Protein AF-A0A448MMU2-F1 (afdb_monomer_lite)

InterPro domains:
  IPR003399 Mce/MlaD [PF02470] (3-72)
  IPR003399 Mce/MlaD [PF02470] (97-146)
  IPR051800 Intermembrane Transport Protein PqiA/PqiB [PTHR30462] (5-147)

Organism: NCBI:txid758

Foldseek 3Di:
DFEDEPNDGFWAFPDWDADPVVRDIDTDIDGDPVCLVFQQFPVKAKEWDAWQDDFPDTPPPVCPVPIYIYIDTDDHDGHDDYDYHYCPSVVPLQPQFDKDKDKDQDDPPFDFQDFDDDPNDGFWTWHDWDAPPVNRIIITIIGGHPPPPD

Structure (mmCIF, N/CA/C/O backbone):
data_AF-A0A448MMU2-F1
#
_entry.id   AF-A0A448MMU2-F1
#
loop_
_atom_site.group_PDB
_atom_site.id
_atom_site.type_symbol
_atom_site.label_atom_id
_atom_site.label_alt_id
_atom_site.label_comp_id
_atom_site.label_asym_id
_atom_site.label_entity_id
_atom_site.label_seq_id
_atom_site.pdbx_PDB_ins_code
_atom_site.Cartn_x
_atom_site.Cartn_y
_atom_site.Cartn_z
_atom_site.occupancy
_atom_site.B_iso_or_equiv
_atom_site.auth_seq_id
_atom_site.auth_comp_id
_atom_site.auth_asym_id
_atom_site.auth_atom_id
_atom_site.pdbx_PDB_model_num
ATOM 1 N N . MET A 1 1 ? -1.018 13.998 10.435 1.00 88.38 1 MET A N 1
ATOM 2 C CA . MET A 1 1 ? -1.332 13.001 9.376 1.00 88.38 1 MET A CA 1
ATOM 3 C C . MET A 1 1 ? -2.828 12.734 9.424 1.00 88.38 1 MET A C 1
ATOM 5 O O . MET A 1 1 ? -3.304 12.382 10.494 1.00 88.38 1 MET A O 1
ATOM 9 N N . SER A 1 2 ? -3.576 12.936 8.334 1.00 94.31 2 SER A N 1
ATOM 10 C CA . SER A 1 2 ? -5.043 12.776 8.343 1.00 94.31 2 SER A CA 1
ATOM 11 C C . SER A 1 2 ? -5.467 11.305 8.367 1.00 94.31 2 SER A C 1
ATOM 13 O O . SER A 1 2 ? -4.856 10.492 7.672 1.00 94.31 2 SER A O 1
ATOM 15 N N . LEU A 1 3 ? -6.545 10.989 9.082 1.00 95.38 3 LEU A N 1
ATOM 16 C CA . LEU A 1 3 ? -7.284 9.733 8.957 1.00 95.38 3 LEU A CA 1
ATOM 17 C C . LEU A 1 3 ? -8.430 9.942 7.967 1.00 95.38 3 LEU A C 1
ATOM 19 O O . LEU A 1 3 ? -9.147 10.942 8.059 1.00 95.38 3 LEU A O 1
ATOM 23 N N . ARG A 1 4 ? -8.612 9.008 7.034 1.00 94.44 4 ARG A N 1
ATOM 24 C CA . ARG A 1 4 ? -9.612 9.095 5.970 1.00 94.44 4 ARG A CA 1
ATOM 25 C C . ARG A 1 4 ? -10.479 7.844 5.908 1.00 94.44 4 ARG A C 1
ATOM 27 O O . ARG A 1 4 ? -9.988 6.739 6.089 1.00 94.44 4 ARG A O 1
ATOM 34 N N . TYR A 1 5 ? -11.766 8.038 5.643 1.00 92.94 5 TYR A N 1
ATOM 35 C CA . TYR A 1 5 ? -12.726 6.976 5.348 1.00 92.94 5 TYR A CA 1
ATOM 36 C C . TYR A 1 5 ? -13.448 7.337 4.054 1.00 92.94 5 TYR A C 1
ATOM 38 O O . TYR A 1 5 ? -14.035 8.415 3.966 1.00 92.94 5 TYR A O 1
ATOM 46 N N . LEU A 1 6 ? -13.369 6.468 3.040 1.00 89.31 6 LEU A N 1
ATOM 47 C CA . LEU A 1 6 ? -13.907 6.739 1.697 1.00 89.31 6 LEU A CA 1
ATOM 48 C C . LEU A 1 6 ? -13.416 8.088 1.126 1.00 89.31 6 LEU A C 1
ATOM 50 O O . LEU A 1 6 ? -14.171 8.835 0.511 1.00 89.31 6 LEU A O 1
ATOM 54 N N . GLY A 1 7 ? -12.153 8.434 1.396 1.00 86.69 7 GLY A N 1
ATOM 55 C CA . GLY A 1 7 ? -11.538 9.700 0.983 1.00 86.69 7 GLY A CA 1
ATOM 56 C C . GLY A 1 7 ? -11.883 10.922 1.848 1.00 86.69 7 GLY A C 1
ATOM 57 O O . GLY A 1 7 ? -11.204 11.942 1.736 1.00 86.69 7 GLY A O 1
ATOM 58 N N . LEU A 1 8 ? -12.865 10.836 2.751 1.00 92.06 8 LEU A N 1
ATOM 59 C CA . LEU A 1 8 ? -13.246 11.935 3.644 1.00 92.06 8 LEU A CA 1
ATOM 60 C C . LEU A 1 8 ? -12.365 11.971 4.890 1.00 92.06 8 LEU A C 1
ATOM 62 O O . LEU A 1 8 ? -12.149 10.942 5.526 1.00 92.06 8 LEU A O 1
ATOM 66 N N . SER A 1 9 ? -11.901 13.163 5.274 1.00 94.69 9 SER A N 1
ATOM 67 C CA . SER A 1 9 ? -11.158 13.352 6.524 1.00 94.69 9 SER A CA 1
ATOM 68 C C . SER A 1 9 ? -12.082 13.186 7.731 1.00 94.69 9 SER A C 1
ATOM 70 O O . SER A 1 9 ? -13.089 13.883 7.863 1.00 94.69 9 SER A O 1
ATOM 72 N N . ILE A 1 10 ? -11.724 12.261 8.614 1.00 96.00 10 ILE A N 1
ATOM 73 C CA . ILE A 1 10 ? -12.514 11.858 9.791 1.00 96.00 10 ILE A CA 1
ATOM 74 C C . ILE A 1 10 ? -11.772 12.105 11.109 1.00 96.00 10 ILE A C 1
ATOM 76 O O . ILE A 1 10 ? -12.353 11.967 12.188 1.00 96.00 10 ILE A O 1
ATOM 80 N N . GLY A 1 11 ? -10.492 12.460 11.031 1.00 96.00 11 GLY A N 1
ATOM 81 C CA . GLY A 1 11 ? -9.622 12.652 12.180 1.00 96.00 11 GLY A CA 1
ATOM 82 C C . GLY A 1 11 ? -8.175 12.878 11.770 1.00 96.00 11 GLY A C 1
ATOM 83 O O . GLY A 1 11 ? -7.852 12.987 10.585 1.00 96.00 11 GLY A O 1
ATOM 84 N N . GLU A 1 12 ? -7.288 12.905 12.753 1.00 96.12 12 GLU A N 1
ATOM 85 C CA . GLU A 1 12 ? -5.861 13.108 12.540 1.00 96.12 12 GLU A CA 1
ATOM 86 C C . GLU A 1 12 ? -5.011 12.464 13.635 1.00 96.12 12 GLU A C 1
ATOM 88 O O . GLU A 1 12 ? -5.446 12.278 14.768 1.00 96.12 12 GLU A O 1
ATOM 93 N N . VAL A 1 13 ? -3.783 12.096 13.277 1.00 94.94 13 VAL A N 1
ATOM 94 C CA . VAL A 1 13 ? -2.752 11.684 14.233 1.00 94.94 13 VAL A CA 1
ATOM 95 C C . VAL A 1 13 ? -2.265 12.918 14.980 1.00 94.94 13 VAL A C 1
ATOM 97 O O . VAL A 1 13 ? -1.733 13.834 14.353 1.00 94.94 13 VAL A O 1
ATOM 100 N N . GLU A 1 14 ? -2.413 12.896 16.300 1.00 94.06 14 GLU A N 1
ATOM 101 C CA . GLU A 1 14 ? -1.990 13.954 17.217 1.00 94.06 14 GLU A CA 1
ATOM 102 C C . GLU A 1 14 ? -0.542 13.745 17.670 1.00 94.06 14 GLU A C 1
ATOM 104 O O . GLU A 1 14 ? 0.252 14.683 17.684 1.00 94.06 14 GLU A O 1
ATOM 109 N N . ASN A 1 15 ? -0.173 12.506 18.013 1.00 91.75 15 ASN A N 1
ATOM 110 C CA . ASN A 1 15 ? 1.144 12.211 18.567 1.00 91.75 15 ASN A CA 1
ATOM 111 C C . ASN A 1 15 ? 1.685 10.859 18.089 1.00 91.75 15 ASN A C 1
ATOM 113 O O . ASN A 1 15 ? 0.930 9.911 17.871 1.00 91.75 15 ASN A O 1
ATOM 117 N N . ILE A 1 16 ? 3.008 10.760 17.961 1.00 90.50 16 ILE A N 1
ATOM 118 C CA . ILE A 1 16 ? 3.717 9.531 17.603 1.00 90.50 16 ILE A CA 1
ATOM 119 C C . ILE A 1 16 ? 4.822 9.305 18.625 1.00 90.50 16 ILE A C 1
ATOM 121 O O . ILE A 1 16 ? 5.717 10.132 18.784 1.00 90.50 16 ILE A O 1
ATOM 125 N N . THR A 1 17 ? 4.787 8.155 19.286 1.00 89.88 17 THR A N 1
ATOM 126 C CA . THR A 1 17 ? 5.809 7.751 20.248 1.00 89.88 17 THR A CA 1
ATOM 127 C C . THR A 1 17 ? 6.500 6.475 19.787 1.00 89.88 17 THR A C 1
ATOM 129 O O . THR A 1 17 ? 5.863 5.523 19.334 1.00 89.88 17 THR A O 1
ATOM 132 N N . LEU A 1 18 ? 7.828 6.454 19.894 1.00 83.69 18 LEU A N 1
ATOM 133 C CA . LEU A 1 18 ? 8.649 5.267 19.684 1.00 83.69 18 LEU A CA 1
ATOM 134 C C . LEU A 1 18 ? 9.117 4.770 21.049 1.00 83.69 18 LEU A C 1
ATOM 136 O O . LEU A 1 18 ? 9.779 5.506 21.776 1.00 83.69 18 LEU A O 1
ATOM 140 N N . ASP A 1 19 ? 8.808 3.521 21.377 1.00 85.81 19 ASP A N 1
ATOM 141 C CA . ASP A 1 19 ? 9.443 2.838 22.499 1.00 85.81 19 ASP A CA 1
ATOM 142 C C . ASP A 1 19 ? 10.749 2.184 22.009 1.00 85.81 19 ASP A C 1
ATOM 144 O O . ASP A 1 19 ? 10.697 1.182 21.282 1.00 85.81 19 ASP A O 1
ATOM 148 N N . PRO A 1 20 ? 11.929 2.708 22.392 1.00 79.88 20 PRO A N 1
ATOM 149 C CA . PRO A 1 20 ? 13.208 2.189 21.922 1.00 79.88 20 PRO A CA 1
ATOM 150 C C . PRO A 1 20 ? 13.505 0.772 22.431 1.00 79.88 20 PRO A C 1
ATOM 152 O O . PRO A 1 20 ? 14.255 0.048 21.781 1.00 79.88 20 PRO A O 1
ATOM 155 N N . LYS A 1 21 ? 12.911 0.339 23.554 1.00 82.75 21 LYS A N 1
ATOM 156 C CA . LYS A 1 21 ? 13.139 -1.006 24.107 1.00 82.75 21 LYS A CA 1
ATOM 157 C C . LYS A 1 21 ? 12.375 -2.065 23.323 1.00 82.75 21 LYS A C 1
ATOM 159 O O . LYS A 1 21 ? 12.935 -3.100 22.973 1.00 82.75 21 LYS A O 1
ATOM 164 N N . SER A 1 22 ? 11.099 -1.807 23.038 1.00 82.19 22 SER A N 1
ATOM 165 C CA . SER A 1 22 ? 10.250 -2.748 22.299 1.00 82.19 22 SER A CA 1
ATOM 166 C C . SER A 1 22 ? 10.282 -2.550 20.780 1.00 82.19 22 SER A C 1
ATOM 168 O O . SER A 1 22 ? 9.740 -3.385 20.055 1.00 82.19 22 SER A O 1
ATOM 170 N N . ARG A 1 23 ? 10.928 -1.479 20.287 1.00 77.31 23 ARG A N 1
ATOM 171 C CA . ARG A 1 23 ? 10.921 -1.045 18.875 1.00 77.31 23 ARG A CA 1
ATOM 172 C C . ARG A 1 23 ? 9.499 -0.898 18.319 1.00 77.31 23 ARG A C 1
ATOM 174 O O . ARG A 1 23 ? 9.257 -1.143 17.139 1.00 77.31 23 ARG A O 1
ATOM 181 N N . LYS A 1 24 ? 8.548 -0.519 19.177 1.00 79.81 24 LYS A N 1
ATOM 182 C CA . LYS A 1 24 ? 7.150 -0.293 18.800 1.00 79.81 24 LYS A CA 1
ATOM 183 C C . LYS A 1 24 ? 6.892 1.190 18.605 1.00 79.81 24 LYS A C 1
ATOM 185 O O . LYS A 1 24 ? 7.236 2.002 19.460 1.00 79.81 24 LYS A O 1
ATOM 190 N N . ILE A 1 25 ? 6.236 1.513 17.499 1.00 85.44 25 ILE A N 1
ATOM 191 C CA . ILE A 1 25 ? 5.703 2.847 17.233 1.00 85.44 25 ILE A CA 1
ATOM 192 C C . ILE A 1 25 ? 4.226 2.839 17.621 1.00 85.44 25 ILE A C 1
ATOM 194 O O . ILE A 1 25 ? 3.476 1.970 17.181 1.00 85.44 25 ILE A O 1
ATOM 198 N N . THR A 1 26 ? 3.816 3.803 18.440 1.00 90.31 26 THR A N 1
ATOM 199 C CA . THR A 1 26 ? 2.418 4.035 18.802 1.00 90.31 26 THR A CA 1
ATOM 200 C C . THR A 1 26 ? 2.002 5.399 18.277 1.00 90.31 26 THR A C 1
ATOM 202 O O . THR A 1 26 ? 2.582 6.415 18.652 1.00 90.31 26 THR A O 1
ATOM 205 N N . ALA A 1 27 ? 0.997 5.423 17.406 1.00 92.12 27 ALA A N 1
ATOM 206 C CA . ALA A 1 27 ? 0.367 6.650 16.940 1.00 92.12 27 ALA A CA 1
ATOM 207 C C . ALA A 1 27 ? -0.949 6.857 17.700 1.00 92.12 27 ALA A C 1
ATOM 209 O O . ALA A 1 27 ? -1.803 5.970 17.714 1.00 92.12 27 ALA A O 1
ATOM 210 N N . GLN A 1 28 ? -1.104 8.017 18.330 1.00 94.56 28 GLN A N 1
ATOM 211 C CA . GLN A 1 28 ? -2.351 8.449 18.951 1.00 94.56 28 GLN A CA 1
ATOM 212 C C . GLN A 1 28 ? -3.086 9.355 17.971 1.00 94.56 28 GLN A C 1
ATOM 214 O O . GLN A 1 28 ? -2.496 10.285 17.420 1.00 94.56 28 GLN A O 1
ATOM 219 N N . ALA A 1 29 ? -4.360 9.060 17.731 1.00 94.62 29 ALA A N 1
ATOM 220 C CA . ALA A 1 29 ? -5.184 9.790 16.783 1.00 94.62 29 ALA A CA 1
ATOM 221 C C . ALA A 1 29 ? -6.474 10.276 17.438 1.00 94.62 29 ALA A C 1
ATOM 223 O O . ALA A 1 29 ? -7.110 9.548 18.203 1.00 94.62 29 ALA A O 1
ATOM 224 N N . LEU A 1 30 ? -6.870 11.490 17.077 1.00 95.19 30 LEU A N 1
ATOM 225 C CA . LEU A 1 30 ? -8.151 12.084 17.411 1.00 95.19 30 LEU A CA 1
ATOM 226 C C . LEU A 1 30 ? -9.112 11.849 16.248 1.00 95.19 30 LEU A C 1
ATOM 228 O O . LEU A 1 30 ? -8.825 12.195 15.103 1.00 95.19 30 LEU A O 1
ATOM 232 N N . ILE A 1 31 ? -10.261 11.246 16.544 1.00 95.19 31 ILE A N 1
ATOM 233 C CA . ILE A 1 31 ? -11.333 10.993 15.577 1.00 95.19 31 ILE A CA 1
ATOM 234 C C . ILE A 1 31 ? -12.525 11.859 15.959 1.00 95.19 31 ILE A C 1
ATOM 236 O O . ILE A 1 31 ? -12.892 11.933 17.134 1.00 95.19 31 ILE A O 1
ATOM 240 N N . ASN A 1 32 ? -13.153 12.487 14.967 1.00 95.44 32 ASN A N 1
ATOM 241 C CA . ASN A 1 32 ? -14.351 13.279 15.200 1.00 95.44 32 ASN A CA 1
ATOM 242 C C . ASN A 1 32 ? -15.465 12.387 15.807 1.00 95.44 32 ASN A C 1
ATOM 244 O O . ASN A 1 32 ? -15.746 11.308 15.265 1.00 95.44 32 ASN A O 1
ATOM 248 N N . PRO A 1 33 ? -16.115 12.817 16.909 1.00 94.06 33 PRO A N 1
ATOM 249 C CA . PRO A 1 33 ? -17.133 12.033 17.612 1.00 94.06 33 PRO A CA 1
ATOM 250 C C . PRO A 1 33 ? -18.250 11.485 16.717 1.00 94.06 33 PRO A C 1
ATOM 252 O O . PRO A 1 33 ? -18.723 10.373 16.953 1.00 94.06 33 PRO A O 1
ATOM 255 N N . ASN A 1 34 ? -18.614 12.209 15.652 1.00 94.69 34 ASN A N 1
ATOM 256 C CA . ASN A 1 34 ? -19.652 11.800 14.702 1.00 94.69 34 ASN A CA 1
ATOM 257 C C . ASN A 1 34 ? -19.317 10.490 13.971 1.00 94.69 34 ASN A C 1
ATOM 259 O O . ASN A 1 34 ? -20.222 9.766 13.566 1.00 94.69 34 ASN A O 1
ATOM 263 N N . TYR A 1 35 ? -18.030 10.160 13.822 1.00 94.00 35 TYR A N 1
ATOM 264 C CA . TYR A 1 35 ? -17.580 8.944 13.140 1.00 94.00 35 TYR A CA 1
ATOM 265 C C . TYR A 1 35 ? -17.089 7.859 14.106 1.00 94.00 35 TYR A C 1
ATOM 267 O O . TYR A 1 35 ? -16.951 6.697 13.716 1.00 94.00 35 TYR A O 1
ATOM 275 N N . MET A 1 36 ? -16.848 8.200 15.377 1.00 91.06 36 MET A N 1
ATOM 276 C CA . MET A 1 36 ? -16.256 7.289 16.362 1.00 91.06 36 MET A CA 1
ATOM 277 C C . MET A 1 36 ? -17.069 5.997 16.519 1.00 91.06 36 MET A C 1
ATOM 279 O O . MET A 1 36 ? -16.498 4.908 16.510 1.00 91.06 36 MET A O 1
ATOM 283 N N . GLY A 1 37 ? -18.401 6.097 16.583 1.00 91.81 37 GLY A N 1
ATOM 284 C CA . GLY A 1 37 ? -19.288 4.935 16.717 1.00 91.81 37 GLY A CA 1
ATOM 285 C C . GLY A 1 37 ? -19.252 3.972 15.524 1.00 91.81 37 GLY A C 1
ATOM 286 O O . GLY A 1 37 ? -19.557 2.791 15.686 1.00 91.81 37 GLY A O 1
ATOM 287 N N . MET A 1 38 ? -18.853 4.457 14.348 1.00 92.00 38 MET A N 1
ATOM 288 C CA . MET A 1 38 ? -18.735 3.668 13.123 1.00 92.00 38 MET A CA 1
ATOM 289 C C . MET A 1 38 ? -17.340 3.045 12.978 1.00 92.00 38 MET A C 1
ATOM 291 O O . MET A 1 38 ? -17.220 1.888 12.587 1.00 92.00 38 MET A O 1
ATOM 295 N N . ILE A 1 39 ? -16.290 3.798 13.312 1.00 93.38 39 ILE A N 1
ATOM 296 C CA . ILE A 1 39 ? -14.895 3.406 13.070 1.00 93.38 39 ILE A CA 1
ATOM 297 C C . ILE A 1 39 ? -14.321 2.546 14.193 1.00 93.38 39 ILE A C 1
ATOM 299 O O . ILE A 1 39 ? -13.584 1.598 13.918 1.00 93.38 39 ILE A O 1
ATOM 303 N N . ALA A 1 40 ? -14.629 2.870 15.453 1.00 94.06 40 ALA A N 1
ATOM 304 C CA . ALA A 1 40 ? -14.044 2.243 16.638 1.00 94.06 40 ALA A CA 1
ATOM 305 C C . ALA A 1 40 ? -14.662 0.860 16.900 1.00 94.06 40 ALA A C 1
ATOM 307 O O . ALA A 1 40 ? -15.262 0.606 17.945 1.00 94.06 40 ALA A O 1
ATOM 308 N N . LYS A 1 41 ? -14.556 -0.032 15.916 1.00 96.00 41 LYS A N 1
ATOM 309 C CA . LYS A 1 41 ? -15.145 -1.366 15.883 1.00 96.00 41 LYS A CA 1
ATOM 310 C C . LYS A 1 41 ? -14.062 -2.402 15.651 1.00 96.00 41 LYS A C 1
ATOM 312 O O . LYS A 1 41 ? -13.135 -2.219 14.871 1.00 96.00 41 LYS A O 1
ATOM 317 N N . GLU A 1 42 ? -14.177 -3.527 16.331 1.00 95.06 42 GLU A N 1
ATOM 318 C CA . GLU A 1 42 ? -13.361 -4.692 16.054 1.00 95.06 42 GLU A CA 1
ATOM 319 C C . GLU A 1 42 ? -13.558 -5.133 14.594 1.00 95.06 42 GLU A C 1
ATOM 321 O O . GLU A 1 42 ? -14.672 -5.127 14.060 1.00 95.06 42 GLU A O 1
ATOM 326 N N . GLY A 1 43 ? -12.446 -5.468 13.940 1.00 91.56 43 GLY A N 1
ATOM 327 C CA . GLY A 1 43 ? -12.388 -5.717 12.501 1.00 91.56 43 GLY A CA 1
ATOM 328 C C . GLY A 1 43 ? -12.097 -4.475 11.654 1.00 91.56 43 GLY A C 1
ATOM 329 O O . GLY A 1 43 ? -11.807 -4.643 10.476 1.00 91.56 43 GLY A O 1
ATOM 330 N N . SER A 1 44 ? -12.124 -3.260 12.219 1.00 95.06 44 SER A N 1
ATOM 331 C CA . SER A 1 44 ? -11.666 -2.076 11.487 1.00 95.06 44 SER A CA 1
ATOM 332 C C . SER A 1 44 ? -10.166 -2.157 11.213 1.00 95.06 44 SER A C 1
ATOM 334 O O . SER A 1 44 ? -9.387 -2.554 12.089 1.00 95.06 44 SER A O 1
ATOM 336 N N . THR A 1 45 ? -9.760 -1.774 10.005 1.00 93.56 45 THR A N 1
ATOM 337 C CA . THR A 1 45 ? -8.357 -1.775 9.581 1.00 93.56 45 THR A CA 1
ATOM 338 C C . THR A 1 45 ? -7.878 -0.354 9.326 1.00 93.56 45 THR A C 1
ATOM 340 O O . THR A 1 45 ? -8.640 0.500 8.881 1.00 93.56 45 THR A O 1
ATOM 343 N N . PHE A 1 46 ? -6.613 -0.100 9.661 1.00 94.38 46 PHE A N 1
ATOM 344 C CA . PHE A 1 46 ? -5.968 1.199 9.515 1.00 94.38 46 PHE A CA 1
ATOM 345 C C . PHE A 1 46 ? -4.712 1.000 8.670 1.00 94.38 46 PHE A C 1
ATOM 347 O O . PHE A 1 46 ? -3.815 0.231 9.047 1.00 94.38 46 PHE A O 1
ATOM 354 N N . LYS A 1 47 ? -4.676 1.656 7.509 1.00 91.50 47 LYS A N 1
ATOM 355 C CA . LYS A 1 47 ? -3.646 1.485 6.482 1.00 91.50 47 LYS A CA 1
ATOM 356 C C . LYS A 1 47 ? -2.965 2.817 6.189 1.00 91.50 47 LYS A C 1
ATOM 358 O O . LYS A 1 47 ? -3.622 3.746 5.745 1.00 91.50 47 LYS A O 1
ATOM 363 N N . ILE A 1 48 ? -1.657 2.933 6.405 1.00 89.88 48 ILE A N 1
ATOM 364 C CA . ILE A 1 48 ? -0.907 4.116 5.949 1.00 89.88 48 ILE A CA 1
ATOM 365 C C . ILE A 1 48 ? -0.784 4.043 4.430 1.00 89.88 48 ILE A C 1
ATOM 367 O O . ILE A 1 48 ? -0.149 3.111 3.941 1.00 89.88 48 ILE A O 1
ATOM 371 N N . ILE A 1 49 ? -1.320 5.037 3.727 1.00 85.81 49 ILE A N 1
ATOM 372 C CA . ILE A 1 49 ? -1.170 5.244 2.287 1.00 85.81 49 ILE A CA 1
ATOM 373 C C . ILE A 1 49 ? -0.063 6.272 2.047 1.00 85.81 49 ILE A C 1
ATOM 375 O O . ILE A 1 49 ? -0.090 7.386 2.579 1.00 85.81 49 ILE A O 1
ATOM 379 N N . SER A 1 50 ? 0.926 5.881 1.248 1.00 79.69 50 SER A N 1
ATOM 380 C CA . SER A 1 50 ? 2.085 6.692 0.866 1.00 79.69 50 SER A CA 1
ATOM 381 C C . SER A 1 50 ? 2.236 6.714 -0.654 1.00 79.69 50 SER A C 1
ATOM 383 O O . SER A 1 50 ? 1.915 5.701 -1.288 1.00 79.69 50 SER A O 1
ATOM 385 N N . PRO A 1 51 ? 2.785 7.792 -1.241 1.00 66.88 51 PRO A N 1
ATOM 386 C CA . PRO A 1 51 ? 2.879 7.921 -2.689 1.00 66.88 51 PRO A CA 1
ATOM 387 C C . PRO A 1 51 ? 3.700 6.780 -3.271 1.00 66.88 51 PRO A C 1
ATOM 389 O O . PRO A 1 51 ? 4.744 6.417 -2.725 1.00 66.88 51 PRO A O 1
ATOM 392 N N . GLN A 1 52 ? 3.202 6.193 -4.357 1.00 64.38 52 GLN A N 1
ATOM 393 C CA . GLN A 1 52 ? 3.894 5.132 -5.074 1.00 64.38 52 GLN A CA 1
ATOM 394 C C . GLN A 1 52 ? 4.288 5.657 -6.451 1.00 64.38 52 GLN A C 1
ATOM 396 O O . GLN A 1 52 ? 3.435 5.996 -7.271 1.00 64.38 52 GLN A O 1
ATOM 401 N N . ILE A 1 53 ? 5.595 5.720 -6.694 1.00 58.84 53 ILE A N 1
ATOM 402 C CA . ILE A 1 53 ? 6.161 6.067 -7.995 1.00 58.84 53 ILE A CA 1
ATOM 403 C C . ILE A 1 53 ? 6.807 4.800 -8.539 1.00 58.84 53 ILE A C 1
ATOM 405 O O . ILE A 1 53 ? 7.716 4.245 -7.922 1.00 58.84 53 ILE A O 1
ATOM 409 N N . SER A 1 54 ? 6.322 4.335 -9.683 1.00 58.03 54 SER A N 1
ATOM 410 C CA . SER A 1 54 ? 6.924 3.240 -10.437 1.00 58.03 54 SER A CA 1
ATOM 411 C C . SER A 1 54 ? 7.208 3.706 -11.860 1.00 58.03 54 SER A C 1
ATOM 413 O O . SER A 1 54 ? 6.597 4.661 -12.337 1.00 58.03 54 SER A O 1
ATOM 415 N N . ALA A 1 55 ? 8.118 3.028 -12.553 1.00 50.50 55 ALA A N 1
ATOM 416 C CA . ALA A 1 55 ? 8.559 3.409 -13.893 1.00 50.50 55 ALA A CA 1
ATOM 417 C C . ALA A 1 55 ? 7.486 3.251 -15.007 1.00 50.50 55 ALA A C 1
ATOM 419 O O . ALA A 1 55 ? 7.776 3.517 -16.168 1.00 50.50 55 ALA A O 1
ATOM 420 N N . GLY A 1 56 ? 6.235 2.909 -14.662 1.00 55.28 56 GLY A N 1
ATOM 421 C CA . GLY A 1 56 ? 5.103 2.864 -15.601 1.00 55.28 56 GLY A CA 1
ATOM 422 C C . GLY A 1 56 ? 3.769 3.422 -15.082 1.00 55.28 56 GLY A C 1
ATOM 423 O O . GLY A 1 56 ? 2.831 3.544 -15.865 1.00 55.28 56 GLY A O 1
ATOM 424 N N . ALA A 1 57 ? 3.652 3.775 -13.797 1.00 56.34 57 ALA A N 1
ATOM 425 C CA . ALA A 1 57 ? 2.422 4.327 -13.226 1.00 56.34 57 ALA A CA 1
ATOM 426 C C . ALA A 1 57 ? 2.698 5.133 -11.951 1.00 56.34 57 ALA A C 1
ATOM 428 O O . ALA A 1 57 ? 3.564 4.770 -11.142 1.00 56.34 57 ALA A O 1
ATOM 429 N N . ILE A 1 58 ? 1.912 6.194 -11.757 1.00 59.03 58 ILE A N 1
ATOM 430 C CA . ILE A 1 58 ? 1.837 6.925 -10.492 1.00 59.03 58 ILE A CA 1
ATOM 431 C C . ILE A 1 58 ? 0.507 6.561 -9.831 1.00 59.03 58 ILE A C 1
ATOM 433 O O . ILE A 1 58 ? -0.557 6.915 -10.334 1.00 59.03 58 ILE A O 1
ATOM 437 N N . GLU A 1 59 ? 0.572 5.839 -8.715 1.00 60.41 59 GLU A N 1
ATOM 438 C CA . GLU A 1 59 ? -0.599 5.482 -7.909 1.00 60.41 59 GLU A CA 1
ATOM 439 C C . GLU A 1 59 ? -0.653 6.364 -6.654 1.00 60.41 59 GLU A C 1
ATOM 441 O O . GLU A 1 59 ? 0.380 6.762 -6.106 1.00 60.41 59 GLU A O 1
ATOM 446 N N . ASN A 1 60 ? -1.867 6.646 -6.167 1.00 65.12 60 ASN A N 1
ATOM 447 C CA . ASN A 1 60 ? -2.114 7.488 -4.990 1.00 65.12 60 ASN A CA 1
ATOM 448 C C . ASN A 1 60 ? -1.490 8.889 -5.120 1.00 65.12 60 ASN A C 1
ATOM 450 O O . ASN A 1 60 ? -0.820 9.367 -4.199 1.00 65.12 60 ASN A O 1
ATOM 454 N N . LEU A 1 61 ? -1.684 9.549 -6.268 1.00 65.25 61 LEU A N 1
ATOM 455 C CA . LEU A 1 61 ? -1.110 10.866 -6.566 1.00 65.25 61 LEU A CA 1
ATOM 456 C C . LEU A 1 61 ? -1.476 11.909 -5.495 1.00 65.25 61 LEU A C 1
ATOM 458 O O . LEU A 1 61 ? -0.650 12.746 -5.139 1.00 65.25 61 LEU A O 1
ATOM 462 N N . GLU A 1 62 ? -2.671 11.814 -4.904 1.00 65.69 62 GLU A N 1
ATOM 463 C CA . GLU A 1 62 ? -3.108 12.671 -3.797 1.00 65.69 62 GLU A CA 1
ATOM 464 C C . GLU A 1 62 ? -2.241 12.556 -2.531 1.00 65.69 62 GLU A C 1
ATOM 466 O O . GLU A 1 62 ? -2.217 13.481 -1.718 1.00 65.69 62 GLU A O 1
ATOM 471 N N . SER A 1 63 ? -1.503 11.454 -2.361 1.00 64.50 63 SER A N 1
ATOM 472 C CA . SER A 1 63 ? -0.586 11.248 -1.235 1.00 64.50 63 SER A CA 1
ATOM 473 C C . SER A 1 63 ? 0.829 11.788 -1.482 1.00 64.50 63 SER A C 1
ATOM 475 O O . SER A 1 63 ? 1.636 11.790 -0.553 1.00 64.50 63 SER A O 1
ATOM 477 N N . LEU A 1 64 ? 1.135 12.306 -2.686 1.00 62.06 64 LEU A N 1
ATOM 478 C CA . LEU A 1 64 ? 2.434 12.930 -2.998 1.00 62.06 64 LEU A CA 1
ATOM 479 C C . LEU A 1 64 ? 2.772 14.091 -2.065 1.00 62.06 64 LEU A C 1
ATOM 481 O O . LEU A 1 64 ? 3.936 14.292 -1.731 1.00 62.06 64 LEU A O 1
ATOM 485 N N . LEU A 1 65 ? 1.758 14.862 -1.668 1.00 70.69 65 LEU A N 1
ATOM 486 C CA . LEU A 1 65 ? 1.949 16.003 -0.782 1.00 70.69 65 LEU A CA 1
ATOM 487 C C . LEU A 1 65 ? 2.179 15.535 0.654 1.00 70.69 65 LEU A C 1
ATOM 489 O O . LEU A 1 65 ? 3.126 15.981 1.298 1.00 70.69 65 LEU A O 1
ATOM 493 N N . GLN A 1 66 ? 1.311 14.651 1.159 1.00 77.94 66 GLN A N 1
ATOM 494 C CA . GLN A 1 66 ? 1.405 14.094 2.508 1.00 77.94 66 GLN A CA 1
ATOM 495 C C . GLN A 1 66 ? 0.761 12.696 2.576 1.00 77.94 66 GLN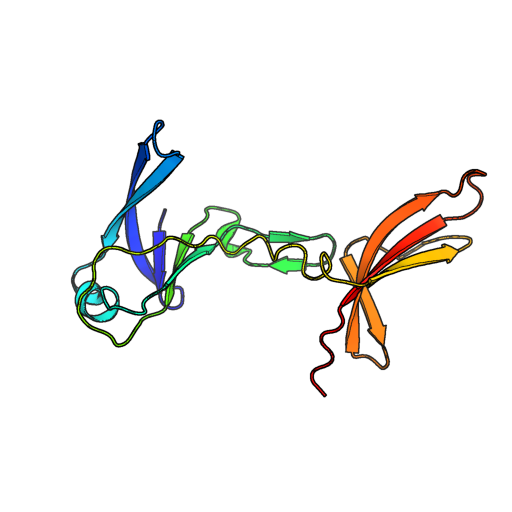 A C 1
ATOM 497 O O . GLN A 1 66 ? -0.357 12.519 2.083 1.00 77.94 66 GLN A O 1
ATOM 502 N N . PRO A 1 67 ? 1.403 11.714 3.238 1.00 83.81 67 PRO A N 1
ATOM 503 C CA . PRO A 1 67 ? 0.780 10.424 3.521 1.00 83.81 67 PRO A CA 1
ATOM 504 C C . PRO A 1 67 ? -0.442 10.582 4.439 1.00 83.81 67 PRO A C 1
ATOM 506 O O . PRO A 1 67 ? -0.525 11.514 5.246 1.00 83.81 67 PRO A O 1
ATOM 509 N N . TYR A 1 68 ? -1.375 9.638 4.354 1.00 91.19 68 TYR A N 1
ATOM 510 C CA . TYR A 1 68 ? -2.576 9.592 5.194 1.00 91.19 68 TYR A CA 1
ATOM 511 C C . TYR A 1 68 ? -2.858 8.167 5.680 1.00 91.19 68 TYR A C 1
ATOM 513 O O . TYR A 1 68 ? -2.265 7.211 5.192 1.00 91.19 68 TYR A O 1
ATOM 521 N N . ILE A 1 69 ? -3.746 8.019 6.663 1.00 93.31 69 ILE A N 1
ATOM 522 C CA . ILE A 1 69 ? -4.218 6.712 7.135 1.00 93.31 69 ILE A CA 1
ATOM 523 C C . ILE A 1 69 ? -5.607 6.478 6.557 1.00 93.31 69 ILE A C 1
ATOM 525 O O . ILE A 1 69 ? -6.531 7.210 6.895 1.00 93.31 69 ILE A O 1
ATOM 529 N N . ASP A 1 70 ? -5.756 5.476 5.703 1.00 93.69 70 ASP A N 1
ATOM 530 C CA . ASP A 1 70 ? -7.049 4.993 5.237 1.00 93.69 70 ASP A CA 1
ATOM 531 C C . ASP A 1 70 ? -7.661 4.024 6.252 1.00 93.69 70 ASP A C 1
ATOM 533 O O . ASP A 1 70 ? -6.953 3.254 6.914 1.00 93.69 70 ASP A O 1
ATOM 537 N N . VAL A 1 71 ? -8.978 4.093 6.397 1.00 94.56 71 VAL A N 1
ATOM 538 C CA . VAL A 1 71 ? -9.736 3.335 7.386 1.00 94.56 71 VAL A CA 1
ATOM 539 C C . VAL A 1 71 ? -10.784 2.491 6.679 1.00 94.56 71 VAL A C 1
ATOM 541 O O . VAL A 1 71 ? -11.602 3.007 5.926 1.00 94.56 71 VAL A O 1
ATOM 544 N N . GLU A 1 72 ? -10.824 1.199 6.986 1.00 93.94 72 GLU A N 1
ATOM 545 C CA . GLU A 1 72 ? -11.940 0.316 6.638 1.00 93.94 72 GLU A CA 1
ATOM 546 C C . GLU A 1 72 ? -12.683 -0.065 7.916 1.00 93.94 72 GLU A C 1
ATOM 548 O O . GLU A 1 72 ? -12.064 -0.331 8.947 1.00 93.94 72 GLU A O 1
ATOM 553 N N . VAL A 1 73 ? -14.015 -0.097 7.863 1.00 93.75 73 VAL A N 1
ATOM 554 C CA . VAL A 1 73 ? -14.851 -0.299 9.053 1.00 93.75 73 VAL A CA 1
ATOM 555 C C . VAL A 1 73 ? -15.182 -1.772 9.277 1.00 93.75 73 VAL A C 1
ATOM 557 O O . VAL A 1 73 ? -15.663 -2.473 8.385 1.00 93.75 73 VAL A O 1
ATOM 560 N N . GLY A 1 74 ? -14.946 -2.238 10.500 1.00 92.75 74 GLY A N 1
ATOM 561 C CA . GLY A 1 74 ? -15.375 -3.546 10.976 1.00 92.75 74 GLY A CA 1
ATOM 562 C C . GLY A 1 74 ? -16.815 -3.544 11.487 1.00 92.75 74 GLY A C 1
ATOM 563 O O . GLY A 1 74 ? -17.467 -2.508 11.603 1.00 92.75 74 GLY A O 1
ATOM 564 N N . LYS A 1 75 ? -17.314 -4.732 11.838 1.00 91.44 75 LYS A N 1
ATOM 565 C CA . LYS A 1 75 ? -18.677 -4.930 12.370 1.00 91.44 75 LYS A CA 1
ATOM 566 C C . LYS A 1 75 ? -18.698 -5.478 13.802 1.00 91.44 75 LYS A C 1
ATOM 568 O O . LYS A 1 75 ? -19.754 -5.868 14.290 1.00 91.44 75 LYS A O 1
ATOM 573 N N . GLY A 1 76 ? -17.542 -5.557 14.462 1.00 92.81 76 GLY A N 1
ATOM 574 C CA . GLY A 1 76 ? -17.410 -6.157 15.786 1.00 92.81 76 GLY A CA 1
ATOM 575 C C . GLY A 1 76 ? -17.738 -5.211 16.945 1.00 92.81 76 GLY A C 1
ATOM 576 O O . GLY A 1 76 ? -18.368 -4.164 16.784 1.00 92.81 76 GLY A O 1
ATOM 577 N N . LYS A 1 77 ? -17.310 -5.590 18.152 1.00 95.31 77 LYS A N 1
ATOM 578 C CA . LYS A 1 77 ? -17.521 -4.795 19.374 1.00 95.31 77 LYS A CA 1
ATOM 579 C C . LYS A 1 77 ? -16.692 -3.512 19.356 1.00 95.31 77 LYS A C 1
ATOM 581 O O . LYS A 1 77 ? -15.776 -3.371 18.554 1.00 95.31 77 LYS A O 1
ATOM 586 N N . THR A 1 78 ? -17.000 -2.570 20.243 1.00 95.19 78 THR A N 1
ATOM 587 C CA . THR A 1 78 ? -16.224 -1.328 20.342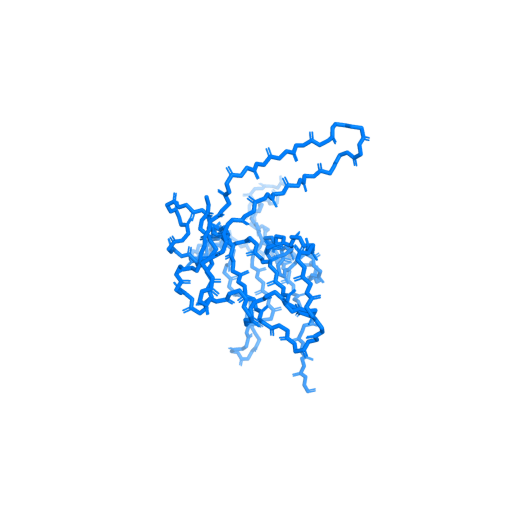 1.00 95.19 78 THR A CA 1
ATOM 588 C C . THR A 1 78 ? -14.760 -1.622 20.677 1.00 95.19 78 THR A C 1
ATOM 590 O O . THR A 1 78 ? -14.476 -2.358 21.621 1.00 95.19 78 THR A O 1
ATOM 593 N N . LYS A 1 79 ? -13.836 -1.046 19.905 1.00 94.69 79 LYS A N 1
ATOM 594 C CA . LYS A 1 79 ? -12.386 -1.201 20.068 1.00 94.69 79 LYS A CA 1
ATOM 595 C C . LYS A 1 79 ? -11.693 0.115 19.719 1.00 94.69 79 LYS A C 1
ATOM 597 O O . LYS A 1 79 ? -12.076 0.761 18.753 1.00 94.69 79 LYS A O 1
ATOM 602 N N . THR A 1 80 ? -10.683 0.505 20.491 1.00 93.31 80 THR A N 1
ATOM 603 C CA . THR A 1 80 ? -9.950 1.778 20.311 1.00 93.31 80 THR A CA 1
ATOM 604 C C . THR A 1 80 ? -8.455 1.591 20.055 1.00 93.31 80 THR A C 1
ATOM 606 O O . THR A 1 80 ? -7.742 2.560 19.824 1.00 93.31 80 THR A O 1
ATOM 609 N N . GLN A 1 81 ? -7.973 0.348 20.073 1.00 93.81 81 GLN A N 1
ATOM 610 C CA . GLN A 1 81 ? -6.584 0.002 19.787 1.00 93.81 81 GLN A CA 1
ATOM 611 C C . GLN A 1 81 ? -6.517 -0.868 18.539 1.00 93.81 81 GLN A C 1
ATOM 613 O O . GLN A 1 81 ? -7.191 -1.898 18.448 1.00 93.81 81 GLN A O 1
ATOM 618 N N . PHE A 1 82 ? -5.685 -0.463 17.587 1.00 93.81 82 PHE A N 1
ATOM 619 C CA . PHE A 1 82 ? -5.590 -1.095 16.279 1.00 93.81 82 PHE A CA 1
ATOM 620 C C . PHE A 1 82 ? -4.136 -1.255 15.869 1.00 93.81 82 PHE A C 1
ATOM 622 O O . PHE A 1 82 ? -3.287 -0.429 16.201 1.00 93.81 82 PHE A O 1
ATOM 629 N N . ASN A 1 83 ? -3.862 -2.321 15.123 1.00 90.44 83 ASN A N 1
ATOM 630 C CA . ASN A 1 83 ? -2.574 -2.466 14.470 1.00 90.44 83 ASN A CA 1
ATOM 631 C C . ASN A 1 83 ? -2.572 -1.577 13.235 1.00 90.44 83 ASN A C 1
ATOM 633 O O . ASN A 1 83 ? -3.422 -1.727 12.356 1.00 90.44 83 ASN A O 1
ATOM 637 N N . LEU A 1 84 ? -1.605 -0.670 13.180 1.00 88.62 84 LEU A N 1
ATOM 638 C CA . LEU A 1 84 ? -1.373 0.129 11.996 1.00 88.62 84 LEU A CA 1
ATOM 639 C C . LEU A 1 84 ? -0.620 -0.728 10.984 1.00 88.62 84 LEU A C 1
ATOM 641 O O . LEU A 1 84 ? 0.496 -1.182 11.237 1.00 88.62 84 LEU A O 1
ATOM 645 N N . THR A 1 85 ? -1.252 -0.969 9.845 1.00 84.62 85 THR A N 1
ATOM 646 C CA . THR A 1 85 ? -0.597 -1.613 8.711 1.00 84.62 85 THR A CA 1
ATOM 647 C C . THR A 1 85 ? -0.116 -0.523 7.770 1.00 84.62 85 THR A C 1
ATOM 649 O O . THR A 1 85 ? -0.818 0.447 7.519 1.00 84.62 85 THR A O 1
ATOM 652 N N . GLN A 1 86 ? 1.100 -0.626 7.262 1.00 71.56 86 GLN A N 1
ATOM 653 C CA . GLN A 1 86 ? 1.466 0.160 6.090 1.00 71.56 86 GLN A CA 1
ATOM 654 C C . GLN A 1 86 ? 0.894 -0.582 4.883 1.00 71.56 86 GLN A C 1
ATOM 656 O O . GLN A 1 86 ? 0.942 -1.819 4.880 1.00 71.56 86 GLN A O 1
ATOM 661 N N . THR A 1 87 ? 0.384 0.108 3.853 1.00 61.47 87 THR A N 1
ATOM 662 C CA . THR A 1 87 ? 0.359 -0.539 2.534 1.00 61.47 87 THR A CA 1
ATOM 663 C C . THR A 1 87 ? 1.803 -0.898 2.245 1.00 61.47 87 THR A C 1
ATOM 665 O O . THR A 1 87 ? 2.613 -0.023 1.947 1.00 61.47 87 THR A O 1
ATOM 668 N N . SER A 1 88 ? 2.156 -2.168 2.468 1.00 47.22 88 SER A N 1
ATOM 669 C CA . SER A 1 88 ? 3.466 -2.692 2.113 1.00 47.22 88 SER A CA 1
ATOM 670 C C . SER A 1 88 ? 3.677 -2.242 0.675 1.00 47.22 88 SER A C 1
ATOM 672 O O . SER A 1 88 ? 2.769 -2.522 -0.112 1.00 47.22 88 SER A O 1
ATOM 674 N N . PRO A 1 89 ? 4.742 -1.478 0.358 1.00 44.19 89 PRO A N 1
ATOM 675 C CA . PRO A 1 89 ? 4.961 -0.939 -0.980 1.00 44.19 89 PRO A CA 1
ATOM 676 C C . PRO A 1 89 ? 4.922 -2.130 -1.903 1.00 44.19 89 PRO A C 1
ATOM 678 O O . PRO A 1 89 ? 5.853 -2.929 -1.821 1.00 44.19 89 PRO A O 1
ATOM 681 N N . SER A 1 90 ? 3.774 -2.298 -2.582 1.00 41.31 90 SER A N 1
ATOM 682 C CA . SER A 1 90 ? 3.186 -3.594 -2.948 1.00 41.31 90 SER A CA 1
ATOM 683 C C . SER A 1 90 ? 4.277 -4.635 -3.017 1.00 41.31 90 SER A C 1
ATOM 685 O O . SER A 1 90 ? 4.906 -4.623 -4.063 1.00 41.31 90 SER A O 1
ATOM 687 N N . ARG A 1 91 ? 4.626 -5.338 -1.898 1.00 37.38 91 ARG A N 1
ATOM 688 C CA . ARG A 1 91 ? 5.921 -6.061 -1.734 1.00 37.38 91 ARG A CA 1
ATOM 689 C C . ARG A 1 91 ? 6.259 -6.570 -3.098 1.00 37.38 91 ARG A C 1
ATOM 691 O O . ARG A 1 91 ? 5.525 -7.482 -3.457 1.00 37.38 91 ARG A O 1
ATOM 698 N N . ASN A 1 92 ? 7.177 -5.885 -3.810 1.00 43.78 92 ASN A N 1
ATOM 699 C CA . ASN A 1 92 ? 7.231 -5.846 -5.281 1.00 43.78 92 ASN A CA 1
ATOM 700 C C . ASN A 1 92 ? 6.188 -6.813 -5.869 1.00 43.78 92 ASN A C 1
ATOM 702 O O . ASN A 1 92 ? 6.462 -7.991 -5.715 1.00 43.78 92 ASN A O 1
ATOM 706 N N . LYS A 1 93 ? 5.037 -6.444 -6.460 1.00 43.91 93 LYS A N 1
ATOM 707 C CA . LYS A 1 93 ? 4.009 -7.407 -6.994 1.00 43.91 93 LYS A CA 1
ATOM 708 C C . LYS A 1 93 ? 4.573 -8.623 -7.781 1.00 43.91 93 LYS A C 1
ATOM 710 O O . LYS A 1 93 ? 3.893 -9.600 -8.061 1.00 43.91 93 LYS A O 1
ATOM 715 N N . TYR A 1 94 ? 5.845 -8.529 -8.112 1.00 48.06 94 TYR A N 1
ATOM 716 C CA . TYR A 1 94 ? 6.738 -9.359 -8.880 1.00 48.06 94 TYR A CA 1
ATOM 717 C C . TYR A 1 94 ? 7.971 -9.913 -8.088 1.00 48.06 94 TYR A C 1
ATOM 719 O O . TYR A 1 94 ? 8.907 -10.429 -8.691 1.00 48.06 94 TYR A O 1
ATOM 727 N N . SER A 1 95 ? 8.093 -9.733 -6.764 1.00 48.12 95 SER A N 1
ATOM 728 C CA . SER A 1 95 ? 9.161 -10.269 -5.887 1.00 48.12 95 SER A CA 1
ATOM 729 C C . SER A 1 95 ? 8.941 -11.748 -5.611 1.00 48.12 95 SER A C 1
ATOM 731 O O . SER A 1 95 ? 9.894 -12.442 -5.279 1.00 48.12 95 SER A O 1
ATOM 733 N N . SER A 1 96 ? 7.700 -12.211 -5.740 1.00 58.41 96 SER A N 1
ATOM 734 C CA . SER A 1 96 ? 7.333 -13.624 -5.753 1.00 58.41 96 SER A CA 1
ATOM 735 C C . SER A 1 96 ? 7.199 -14.184 -7.173 1.00 58.41 96 SER A C 1
ATOM 737 O O . SER A 1 96 ? 6.717 -15.300 -7.335 1.00 58.41 96 SER A O 1
ATOM 739 N N . GLY A 1 97 ? 7.549 -13.406 -8.203 1.00 69.88 97 GLY A N 1
ATOM 740 C CA . GLY A 1 97 ? 7.492 -13.859 -9.589 1.00 69.88 97 GLY A CA 1
ATOM 741 C C . GLY A 1 97 ? 8.674 -14.762 -9.933 1.00 69.88 97 GLY A C 1
ATOM 742 O O . GLY A 1 97 ? 9.766 -14.596 -9.389 1.00 69.88 97 GLY A O 1
ATOM 743 N N . VAL A 1 98 ? 8.463 -15.707 -10.846 1.00 87.19 98 VAL A N 1
ATOM 744 C CA . VAL A 1 98 ? 9.530 -16.538 -11.408 1.00 87.19 98 VAL A CA 1
ATOM 745 C C . VAL A 1 98 ? 10.426 -15.637 -12.266 1.00 87.19 98 VAL A C 1
ATOM 747 O O . VAL A 1 98 ? 9.918 -15.011 -13.205 1.00 87.19 98 VAL A O 1
ATOM 750 N N . PRO A 1 99 ? 11.726 -15.512 -11.942 1.00 90.00 99 PRO A N 1
ATOM 751 C CA . PRO A 1 99 ? 12.625 -14.639 -12.676 1.00 90.00 99 PRO A CA 1
ATOM 752 C C . PRO A 1 99 ? 13.048 -15.284 -13.997 1.00 90.00 99 PRO A C 1
ATOM 754 O O . PRO A 1 99 ? 13.381 -16.467 -14.041 1.00 90.00 99 PRO A O 1
ATOM 757 N N . PHE A 1 100 ? 13.102 -14.481 -15.056 1.00 93.62 100 PHE A N 1
ATOM 758 C CA . PHE A 1 100 ? 13.707 -14.855 -16.332 1.00 93.62 100 PHE A CA 1
ATOM 759 C C . PHE A 1 100 ? 14.621 -13.735 -16.818 1.00 93.62 100 PHE A C 1
ATOM 761 O O . PHE A 1 100 ? 14.457 -12.572 -16.445 1.00 93.62 100 PHE A O 1
ATOM 768 N N . ILE A 1 101 ? 15.579 -14.099 -17.663 1.00 95.69 101 ILE A N 1
ATOM 769 C CA . ILE A 1 101 ? 16.440 -13.152 -18.363 1.00 95.69 101 ILE A CA 1
ATOM 770 C C . ILE A 1 101 ? 16.201 -13.370 -19.850 1.00 95.69 101 ILE A C 1
ATOM 772 O O . ILE A 1 101 ? 16.341 -14.490 -20.341 1.00 95.69 101 ILE A O 1
ATOM 776 N N . LEU A 1 102 ? 15.796 -12.311 -20.543 1.00 95.50 102 LEU A N 1
ATOM 777 C CA . LEU A 1 102 ? 15.701 -12.287 -21.997 1.00 95.50 102 LEU A CA 1
ATOM 778 C C . LEU A 1 102 ? 16.935 -11.580 -22.547 1.00 95.50 102 LEU A C 1
ATOM 780 O O . LEU A 1 102 ? 17.375 -10.584 -21.979 1.00 95.50 102 LEU A O 1
ATOM 784 N N . GLU A 1 103 ? 17.474 -12.070 -23.653 1.00 96.12 103 GLU A N 1
ATOM 785 C CA . GLU A 1 103 ? 18.624 -11.465 -24.319 1.00 96.12 103 GLU A CA 1
ATOM 786 C C . GLU A 1 103 ? 18.197 -10.883 -25.666 1.00 96.12 103 GLU A C 1
ATOM 788 O O . GLU A 1 103 ? 17.447 -11.509 -26.418 1.00 96.12 103 GLU A O 1
ATOM 793 N N . THR A 1 104 ? 18.662 -9.676 -25.971 1.00 95.38 104 THR A N 1
ATOM 794 C CA . THR A 1 104 ? 18.349 -8.967 -27.217 1.00 95.38 104 THR A CA 1
ATOM 795 C C . THR A 1 104 ? 19.542 -8.131 -27.688 1.00 95.38 104 THR A C 1
ATOM 797 O O . THR A 1 104 ? 20.464 -7.859 -26.918 1.00 95.38 104 THR A O 1
ATOM 800 N N . ASN A 1 105 ? 19.541 -7.730 -28.964 1.00 95.25 105 ASN A N 1
ATOM 801 C CA . ASN A 1 105 ? 20.525 -6.783 -29.508 1.00 95.25 105 ASN A CA 1
ATOM 802 C C . ASN A 1 105 ? 20.330 -5.374 -28.926 1.00 95.25 105 ASN A C 1
ATOM 804 O O . ASN A 1 105 ? 21.300 -4.672 -28.664 1.00 95.25 105 ASN A O 1
ATOM 808 N N . ASP A 1 106 ? 19.077 -4.967 -28.721 1.00 91.88 106 ASP A N 1
ATOM 809 C CA . ASP A 1 106 ? 18.704 -3.669 -28.171 1.00 91.88 106 ASP A CA 1
ATOM 810 C C . ASP A 1 106 ? 17.388 -3.769 -27.387 1.00 91.88 106 ASP A C 1
ATOM 812 O O . ASP A 1 106 ? 16.575 -4.671 -27.606 1.00 91.88 106 ASP 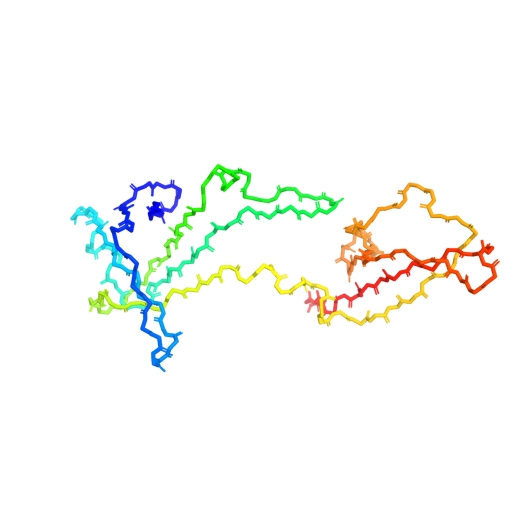A O 1
ATOM 816 N N . ALA A 1 107 ? 17.198 -2.846 -26.448 1.00 89.62 107 ALA A N 1
ATOM 817 C CA . ALA A 1 107 ? 15.988 -2.721 -25.638 1.00 89.62 107 ALA A CA 1
ATOM 818 C C . ALA A 1 107 ? 15.268 -1.392 -25.915 1.00 89.62 107 ALA A C 1
ATOM 820 O O . ALA A 1 107 ? 14.660 -0.803 -25.019 1.00 89.62 107 ALA A O 1
ATOM 821 N N . MET A 1 108 ? 15.384 -0.873 -27.142 1.00 84.69 108 MET A N 1
ATOM 822 C CA . MET A 1 108 ? 14.842 0.436 -27.481 1.00 84.69 108 MET A CA 1
ATOM 823 C C . MET A 1 108 ? 13.312 0.415 -27.324 1.00 84.69 108 MET A C 1
ATOM 825 O O . MET A 1 108 ? 12.634 -0.487 -27.813 1.00 84.69 108 MET A O 1
ATOM 829 N N . ASN A 1 109 ? 12.764 1.413 -26.622 1.00 84.62 109 ASN A N 1
ATOM 830 C CA . ASN A 1 109 ? 11.345 1.524 -26.232 1.00 84.62 109 ASN A CA 1
ATOM 831 C C . ASN A 1 109 ? 10.865 0.569 -25.124 1.00 84.62 109 ASN A C 1
ATOM 833 O O . ASN A 1 109 ? 9.665 0.506 -24.861 1.00 84.62 109 ASN A O 1
ATOM 837 N N . LEU A 1 110 ? 11.768 -0.144 -24.448 1.00 88.25 110 LEU A N 1
ATOM 838 C CA . LEU A 1 110 ? 11.441 -0.854 -23.215 1.00 88.25 110 LEU A CA 1
ATOM 839 C C . LEU A 1 110 ? 11.837 -0.006 -22.007 1.00 88.25 110 LEU A C 1
ATOM 841 O O . LEU A 1 110 ? 12.833 0.713 -22.017 1.00 88.25 110 LEU A O 1
ATOM 845 N N . THR A 1 111 ? 11.046 -0.079 -20.943 1.00 85.25 111 THR A N 1
ATOM 846 C CA . THR A 1 111 ? 11.318 0.633 -19.688 1.00 85.25 111 THR A CA 1
ATOM 847 C C . THR A 1 111 ? 11.078 -0.302 -18.515 1.00 85.25 111 THR A C 1
ATOM 849 O O . THR A 1 111 ? 10.251 -1.216 -18.598 1.00 85.25 111 THR A O 1
ATOM 852 N N . GLU A 1 112 ? 11.805 -0.103 -17.418 1.00 84.00 112 GLU A N 1
ATOM 853 C CA . GLU A 1 112 ? 11.531 -0.825 -16.178 1.00 84.00 112 GLU A CA 1
ATOM 854 C C . GLU A 1 112 ? 10.057 -0.632 -15.795 1.00 84.00 112 GLU A C 1
ATOM 856 O O . GLU A 1 112 ? 9.469 0.416 -16.044 1.00 84.00 112 GLU A O 1
ATOM 861 N N . GLY A 1 113 ? 9.411 -1.665 -15.263 1.00 76.75 113 GLY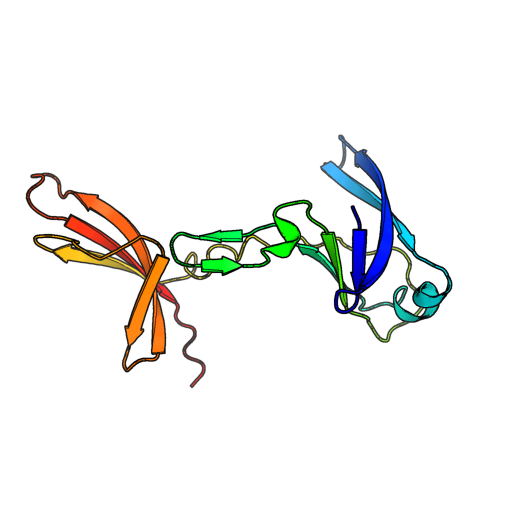 A N 1
ATOM 862 C CA . GLY A 1 113 ? 7.979 -1.637 -14.965 1.00 76.75 113 GLY A CA 1
ATOM 863 C C . GLY A 1 113 ? 7.048 -1.918 -16.150 1.00 76.75 113 GLY A C 1
ATOM 864 O O . GLY A 1 113 ? 5.863 -2.148 -15.914 1.00 76.75 113 GLY A O 1
ATOM 865 N N . SER A 1 114 ? 7.539 -1.970 -17.396 1.00 87.56 114 SER A N 1
ATOM 866 C CA . SER A 1 114 ? 6.688 -2.331 -18.547 1.00 87.56 114 SER A CA 1
ATOM 867 C C . SER A 1 114 ? 6.056 -3.720 -18.358 1.00 87.56 114 SER A C 1
ATOM 869 O O . SER A 1 114 ? 6.741 -4.633 -17.876 1.00 87.56 114 SER A O 1
ATOM 871 N N . PRO A 1 115 ? 4.780 -3.917 -18.738 1.00 87.62 115 PRO A N 1
ATOM 872 C CA . PRO A 1 115 ? 4.088 -5.180 -18.521 1.00 87.62 115 PRO A CA 1
ATOM 873 C C . PRO A 1 115 ? 4.585 -6.263 -19.485 1.00 87.62 115 PRO A C 1
ATOM 875 O O . PRO A 1 115 ? 4.793 -6.022 -20.674 1.00 87.62 115 PRO A O 1
ATOM 878 N N . VAL A 1 116 ? 4.716 -7.489 -18.982 1.00 90.00 116 VAL A N 1
ATOM 879 C CA . VAL A 1 116 ? 4.868 -8.688 -19.812 1.00 90.00 116 VAL A CA 1
ATOM 880 C C . VAL A 1 116 ? 3.478 -9.259 -20.048 1.00 90.00 116 VAL A C 1
ATOM 882 O O . VAL A 1 116 ? 2.771 -9.587 -19.094 1.00 90.00 116 VAL A O 1
ATOM 885 N N . LEU A 1 117 ? 3.083 -9.372 -21.315 1.00 90.50 117 LEU A N 1
ATOM 886 C CA . LEU A 1 117 ? 1.742 -9.797 -21.702 1.00 90.50 117 LEU A CA 1
ATOM 887 C C . LEU A 1 117 ? 1.739 -11.234 -22.226 1.00 90.50 117 LEU A C 1
ATOM 889 O O . LEU A 1 117 ? 2.579 -11.618 -23.037 1.00 90.50 117 LEU A O 1
ATOM 893 N N . TYR A 1 118 ? 0.724 -12.000 -21.839 1.00 88.25 118 TYR A N 1
ATOM 894 C CA . TYR A 1 118 ? 0.373 -13.269 -22.465 1.00 88.25 118 TYR A CA 1
ATOM 895 C C . TYR A 1 118 ? -1.073 -13.192 -22.946 1.00 88.25 118 TYR A C 1
ATOM 897 O O . TYR A 1 118 ? -1.993 -13.032 -22.148 1.00 88.25 118 TYR A O 1
ATOM 905 N N . ARG A 1 119 ? -1.282 -13.270 -24.268 1.00 88.88 119 ARG A N 1
ATOM 906 C CA . ARG A 1 119 ? -2.615 -13.152 -24.900 1.00 88.88 119 ARG A CA 1
ATOM 907 C C . ARG A 1 119 ? -3.393 -11.891 -24.474 1.00 88.88 119 ARG A C 1
ATOM 909 O O . ARG A 1 119 ? -4.609 -11.929 -24.336 1.00 88.88 119 ARG A O 1
ATOM 916 N N . GLY A 1 120 ? -2.685 -10.782 -24.257 1.00 84.69 120 GLY A N 1
ATOM 917 C CA . GLY A 1 120 ? -3.273 -9.504 -23.835 1.00 84.69 120 GLY A CA 1
ATOM 918 C C . GLY A 1 120 ? -3.512 -9.361 -22.327 1.00 84.69 120 GLY A C 1
ATOM 919 O O . GLY A 1 120 ? -3.926 -8.292 -21.895 1.00 84.69 120 GLY A O 1
ATOM 920 N N . VAL A 1 121 ? -3.224 -10.389 -21.524 1.00 83.38 121 VAL A N 1
ATOM 921 C CA . VAL A 1 121 ? -3.291 -10.330 -20.056 1.00 83.38 121 VAL A CA 1
ATOM 922 C C . VAL A 1 121 ? -1.901 -10.054 -19.494 1.00 83.38 121 VAL A C 1
ATOM 924 O O . VAL A 1 121 ? -0.928 -10.683 -19.912 1.00 83.38 121 VAL A O 1
ATOM 927 N N . GLU A 1 122 ? -1.801 -9.130 -18.542 1.00 85.81 122 GLU A N 1
ATOM 928 C CA . GLU A 1 122 ? -0.561 -8.865 -17.810 1.00 85.81 122 GLU A CA 1
ATOM 929 C C . GLU A 1 122 ? -0.206 -10.052 -16.909 1.00 85.81 122 GLU A C 1
ATOM 931 O O . GLU A 1 122 ? -0.956 -10.414 -16.004 1.00 85.81 122 GLU A O 1
ATOM 936 N N . VAL A 1 123 ? 0.947 -10.667 -17.173 1.00 89.06 123 VAL A N 1
ATOM 937 C CA . VAL A 1 123 ? 1.450 -11.846 -16.447 1.00 89.06 123 VAL A CA 1
ATOM 938 C C . VAL A 1 123 ? 2.775 -11.588 -15.735 1.00 89.06 123 VAL A C 1
ATOM 940 O O . VAL A 1 123 ? 3.289 -12.459 -15.037 1.00 89.06 123 VAL A O 1
ATOM 943 N N . GLY A 1 124 ? 3.363 -10.406 -15.896 1.00 87.94 124 GLY A N 1
ATOM 944 C CA . GLY A 1 124 ? 4.647 -10.074 -15.296 1.00 87.94 124 GLY A CA 1
ATOM 945 C C . GLY A 1 124 ? 5.104 -8.665 -15.632 1.00 87.94 124 GLY A C 1
ATOM 946 O O . GLY A 1 124 ? 4.356 -7.881 -16.207 1.00 87.94 124 GLY A O 1
ATOM 947 N N . THR A 1 125 ? 6.353 -8.352 -15.297 1.00 88.50 125 THR A N 1
ATOM 948 C CA . THR A 1 125 ? 6.943 -7.036 -15.581 1.00 88.50 125 THR A CA 1
ATOM 949 C C . THR A 1 125 ? 8.439 -7.107 -15.854 1.00 88.50 125 THR A C 1
ATOM 951 O O . THR A 1 125 ? 9.126 -8.033 -15.403 1.00 88.50 125 THR A O 1
ATOM 954 N N . ILE A 1 126 ? 8.947 -6.074 -16.526 1.00 90.69 126 ILE A N 1
ATOM 955 C CA . ILE A 1 126 ? 10.375 -5.786 -16.642 1.00 90.69 126 ILE A CA 1
ATOM 956 C C . ILE A 1 126 ? 10.908 -5.220 -15.322 1.00 90.69 126 ILE A C 1
ATOM 958 O O . ILE A 1 126 ? 10.345 -4.297 -14.737 1.00 90.69 126 ILE A O 1
ATOM 962 N N . ARG A 1 127 ? 12.022 -5.776 -14.847 1.00 86.62 127 ARG A N 1
ATOM 963 C CA . ARG A 1 127 ? 12.668 -5.417 -13.581 1.00 86.62 127 ARG A CA 1
ATOM 964 C C . ARG A 1 127 ? 13.827 -4.469 -13.733 1.00 86.62 127 ARG A C 1
ATOM 966 O O . ARG A 1 127 ? 13.902 -3.516 -12.975 1.00 86.62 127 ARG A O 1
ATOM 973 N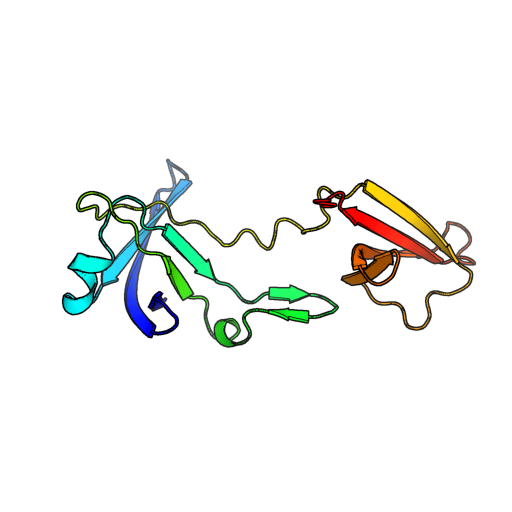 N . LYS A 1 128 ? 14.737 -4.810 -14.635 1.00 87.88 128 LYS A N 1
ATOM 974 C CA . LYS A 1 128 ? 15.959 -4.062 -14.894 1.00 87.88 128 LYS A CA 1
ATOM 975 C C . LYS A 1 128 ? 16.572 -4.489 -16.215 1.00 87.88 128 LYS A C 1
ATOM 977 O O . LYS A 1 128 ? 16.222 -5.544 -16.755 1.00 87.88 128 LYS A O 1
ATOM 982 N N . PHE A 1 129 ? 17.533 -3.695 -16.657 1.00 92.12 129 PHE A N 1
ATOM 983 C CA . PHE A 1 129 ? 18.376 -3.971 -17.807 1.00 92.12 129 PHE A CA 1
ATOM 984 C C . PHE A 1 129 ? 19.829 -4.050 -17.359 1.00 92.12 129 PHE A C 1
ATOM 986 O O . PHE A 1 129 ? 20.286 -3.196 -16.606 1.00 92.12 129 PHE A O 1
ATOM 993 N N . ASP A 1 130 ? 20.544 -5.047 -17.859 1.00 93.81 130 ASP A N 1
ATOM 994 C CA . ASP A 1 130 ? 21.998 -5.135 -17.775 1.00 93.81 130 ASP A CA 1
ATOM 995 C C . ASP A 1 130 ? 22.567 -5.299 -19.191 1.00 93.81 130 ASP A C 1
ATOM 997 O O . ASP A 1 130 ? 21.843 -5.610 -20.138 1.00 93.81 130 ASP A O 1
ATOM 1001 N N . LEU A 1 131 ? 23.874 -5.112 -19.349 1.00 95.25 131 LEU A N 1
ATOM 1002 C CA . LEU A 1 131 ? 24.594 -5.594 -20.525 1.00 95.25 131 LEU A CA 1
ATOM 1003 C C . LEU A 1 131 ? 25.204 -6.959 -20.212 1.00 95.25 131 LEU A C 1
ATOM 1005 O O . LEU A 1 131 ? 25.569 -7.242 -19.067 1.00 95.25 131 LEU A O 1
ATOM 1009 N N . ASN A 1 132 ? 25.336 -7.808 -21.227 1.00 94.75 132 ASN A N 1
ATOM 1010 C CA . ASN A 1 132 ? 26.135 -9.019 -21.086 1.00 94.75 132 ASN A CA 1
ATOM 1011 C C . ASN A 1 132 ? 27.626 -8.669 -20.888 1.00 94.75 132 ASN A C 1
ATOM 1013 O O . ASN A 1 132 ? 28.053 -7.523 -21.025 1.00 94.75 132 ASN A O 1
ATOM 1017 N N . SER A 1 133 ? 28.451 -9.673 -20.590 1.00 94.25 133 SER A N 1
ATOM 1018 C CA . SER A 1 133 ? 29.875 -9.461 -20.293 1.00 94.25 133 SER A CA 1
ATOM 1019 C C . SER A 1 133 ? 30.682 -8.837 -21.440 1.00 94.25 133 SER A C 1
ATOM 1021 O O . SER A 1 133 ? 31.731 -8.255 -21.180 1.00 94.25 133 SER A O 1
ATOM 1023 N N . LEU A 1 134 ? 30.220 -8.966 -22.687 1.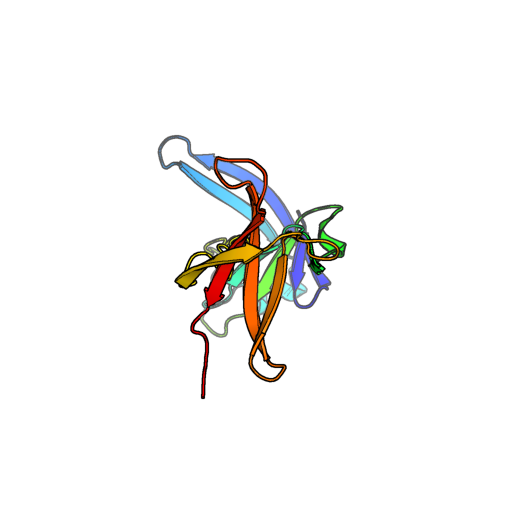00 95.12 134 LEU A N 1
ATOM 1024 C CA . LEU A 1 134 ? 30.873 -8.403 -23.872 1.00 95.12 134 LEU A CA 1
ATOM 1025 C C . LEU A 1 134 ? 30.345 -7.006 -24.240 1.00 95.12 134 LEU A C 1
ATOM 1027 O O . LEU A 1 134 ? 30.955 -6.329 -25.063 1.00 95.12 134 LEU A O 1
ATOM 1031 N N . GLY A 1 135 ? 29.244 -6.559 -23.629 1.00 93.94 135 GLY A N 1
ATOM 1032 C CA . GLY A 1 135 ? 28.613 -5.272 -23.914 1.00 93.94 135 GLY A CA 1
ATOM 1033 C C . GLY A 1 135 ? 27.858 -5.204 -25.245 1.00 93.94 135 GLY A C 1
ATOM 1034 O O . GLY A 1 135 ? 27.419 -4.123 -25.625 1.00 93.94 135 GLY A O 1
ATOM 1035 N N . ASP A 1 136 ? 27.705 -6.322 -25.958 1.00 95.19 136 ASP A N 1
ATOM 1036 C CA . ASP A 1 136 ? 27.073 -6.397 -27.283 1.00 95.19 136 ASP A CA 1
ATOM 1037 C C . ASP A 1 136 ? 25.610 -6.869 -27.235 1.00 95.19 136 ASP A C 1
ATOM 1039 O O . ASP A 1 136 ? 24.928 -6.900 -28.261 1.00 95.19 136 ASP A O 1
ATOM 1043 N N . ARG A 1 137 ? 25.118 -7.237 -26.046 1.00 96.62 137 ARG A N 1
ATOM 1044 C CA . ARG A 1 137 ? 23.739 -7.680 -25.812 1.00 96.62 137 ARG A CA 1
ATOM 1045 C C . ARG A 1 137 ? 23.156 -7.013 -24.582 1.00 96.62 137 ARG A C 1
ATOM 1047 O O . ARG A 1 137 ? 23.850 -6.825 -23.581 1.00 96.62 137 ARG A O 1
ATOM 1054 N N . VAL A 1 138 ? 21.855 -6.748 -24.629 1.00 96.62 138 VAL A N 1
ATOM 1055 C CA . VAL A 1 138 ? 21.075 -6.295 -23.476 1.00 96.62 138 VAL A CA 1
ATOM 1056 C C . VAL A 1 138 ? 20.392 -7.495 -22.825 1.00 96.62 138 VAL A C 1
ATOM 1058 O O . VAL A 1 138 ? 19.701 -8.269 -23.488 1.00 96.62 138 VAL A O 1
ATOM 1061 N N . LEU A 1 139 ? 20.573 -7.626 -21.515 1.00 97.12 139 LEU A N 1
ATOM 1062 C CA . LEU A 1 139 ? 19.922 -8.594 -20.645 1.00 97.12 139 LEU A CA 1
ATOM 1063 C C . LEU A 1 139 ? 18.725 -7.927 -19.964 1.00 97.12 139 LEU A C 1
ATOM 1065 O O . LEU A 1 139 ? 18.876 -7.026 -19.140 1.00 97.12 139 LEU A O 1
ATOM 1069 N N . ILE A 1 140 ? 17.522 -8.375 -20.298 1.00 96.31 140 ILE A N 1
ATOM 1070 C CA . ILE A 1 140 ? 16.270 -7.875 -19.736 1.00 96.31 140 ILE A CA 1
ATOM 1071 C C . ILE A 1 140 ? 15.834 -8.831 -18.634 1.00 96.31 140 ILE A C 1
ATOM 1073 O O . ILE A 1 140 ? 15.408 -9.957 -18.896 1.00 96.31 140 ILE A O 1
ATOM 1077 N N . HIS A 1 141 ? 15.906 -8.375 -17.391 1.00 93.50 141 HIS A N 1
ATOM 1078 C CA . HIS A 1 141 ? 15.405 -9.137 -16.258 1.00 93.50 141 HIS A CA 1
ATOM 1079 C C . HIS A 1 141 ? 13.898 -8.948 -16.169 1.00 93.50 141 HIS A C 1
ATOM 1081 O O . HIS A 1 141 ? 13.427 -7.828 -15.986 1.00 93.50 141 HIS A O 1
ATOM 1087 N N . ILE A 1 142 ? 13.140 -10.035 -16.246 1.00 92.81 142 ILE A N 1
ATOM 1088 C CA . ILE A 1 142 ? 11.689 -10.024 -16.066 1.00 92.81 142 ILE A CA 1
ATOM 1089 C C . ILE A 1 142 ? 11.294 -10.908 -14.887 1.00 92.81 142 ILE A C 1
ATOM 1091 O O . ILE A 1 142 ? 12.029 -11.808 -14.480 1.00 92.81 142 ILE A O 1
ATOM 1095 N N . ALA A 1 143 ? 10.109 -10.661 -14.345 1.00 89.88 143 ALA A N 1
ATOM 1096 C CA . ALA A 1 143 ? 9.493 -11.530 -13.353 1.00 89.88 143 ALA A CA 1
ATOM 1097 C C . ALA A 1 143 ? 8.061 -11.849 -13.779 1.00 89.88 143 ALA A C 1
ATOM 1099 O O . ALA A 1 143 ? 7.252 -10.935 -13.946 1.00 89.88 143 ALA A O 1
ATOM 1100 N N . ILE A 1 144 ? 7.761 -13.138 -13.943 1.00 90.06 144 ILE A N 1
ATOM 1101 C CA . ILE A 1 144 ? 6.418 -13.637 -14.255 1.00 90.06 144 ILE A CA 1
ATOM 1102 C C . ILE A 1 144 ? 5.721 -13.995 -12.951 1.00 90.06 144 ILE A C 1
ATOM 1104 O O . ILE A 1 144 ? 6.209 -14.833 -12.195 1.00 90.06 144 ILE A O 1
ATOM 1108 N N . THR A 1 145 ? 4.579 -13.380 -12.674 1.00 80.62 145 THR A N 1
ATOM 1109 C CA . THR A 1 145 ? 3.816 -13.643 -11.455 1.00 80.62 145 THR A CA 1
ATOM 1110 C C . THR A 1 145 ? 2.767 -14.718 -11.747 1.00 80.62 145 THR A C 1
ATOM 1112 O O . THR A 1 145 ? 1.868 -14.475 -12.552 1.00 80.62 145 THR A O 1
ATOM 1115 N N . PRO A 1 146 ? 2.821 -15.899 -11.106 1.00 63.53 146 PRO A N 1
ATOM 1116 C CA . PRO A 1 146 ? 1.812 -16.938 -11.282 1.00 63.53 146 PRO A CA 1
ATOM 1117 C C . PRO A 1 146 ? 0.542 -16.585 -10.492 1.00 63.53 146 PRO A C 1
ATOM 1119 O O . PRO A 1 146 ? 0.193 -17.251 -9.530 1.00 63.53 146 PRO A O 1
ATOM 1122 N N . ASN A 1 147 ? -0.149 -15.515 -10.879 1.00 59.56 147 ASN A N 1
ATOM 1123 C CA . ASN A 1 147 ? -1.524 -15.248 -10.456 1.00 59.56 147 ASN A CA 1
ATOM 1124 C C . ASN A 1 147 ? -2.444 -15.466 -11.656 1.00 59.56 147 ASN A C 1
ATOM 1126 O O . ASN A 1 147 ? -3.124 -14.553 -12.115 1.00 59.56 147 ASN A O 1
ATOM 1130 N N . ILE A 1 148 ? -2.441 -16.690 -12.182 1.00 49.69 148 ILE A N 1
ATOM 1131 C CA . ILE A 1 148 ? -3.493 -17.132 -13.089 1.00 49.69 148 ILE A CA 1
ATOM 1132 C C . ILE A 1 148 ? -4.575 -17.764 -12.208 1.00 49.69 148 ILE A C 1
ATOM 1134 O O . ILE A 1 148 ? -4.569 -18.969 -11.976 1.00 49.69 148 ILE A O 1
ATOM 1138 N N . ASN A 1 149 ? -5.473 -16.941 -11.663 1.00 44.09 149 ASN A N 1
ATOM 1139 C CA . ASN A 1 149 ? -6.776 -17.450 -11.240 1.00 44.09 149 ASN A CA 1
ATOM 1140 C C . ASN A 1 149 ? -7.558 -17.736 -12.530 1.00 44.09 149 ASN A C 1
ATOM 1142 O O . ASN A 1 149 ? -8.138 -16.815 -13.106 1.00 44.09 149 ASN A O 1
ATOM 1146 N N . ILE A 1 150 ? -7.468 -18.978 -13.016 1.00 38.25 150 ILE A N 1
ATOM 1147 C CA . ILE A 1 150 ? -8.410 -19.548 -13.992 1.00 38.25 150 ILE A CA 1
ATOM 1148 C C . ILE A 1 150 ? -9.593 -20.107 -13.210 1.00 38.25 150 ILE A C 1
ATOM 1150 O O . ILE A 1 150 ? -9.328 -20.802 -12.202 1.00 38.25 150 ILE A O 1
#

pLDDT: mean 83.41, std 15.54, range [37.38, 97.12]

Radius of gyration: 21.25 Å; chains: 1; bounding box: 50×36×54 Å

Secondary structure (DSSP, 8-state):
-EEEETTEEEEEEEEEEEETTTTEEEEEEEE-HHHHHHHSBTT-EEEEE--EEETTEEE-GGGSS--EEEEE---SSB----PEEE--S-TTTTSSSEEEEEEES--TT--TTPEEEETTEEEEEEEEEEE-TTSSSEEEEEEE------

Sequence (150 aa):
MSLRYLGLSIGEVENITLDPKSRKITAQALINPNYMGMIAKEGSTFKIISPQISAGAIENLESLLQPYIDVEVGKGKTKTQFNLTQTSPSRNKYSSGVPFILETNDAMNLTEGSPVLYRGVEVGTIRKFDLNSLGDRVLIHIAITPNINI